Protein AF-A0A7G2C8U6-F1 (afdb_monomer_lite)

Secondary structure (DSSP, 8-state):
---S--HHHHHHHHHHH-SS-S----S--SHHHHHHHHHTTSS-HHHHHHHHTT---SEEEES-HHHHHTT--HHHHHHHHGGG-TT--EEEE-TT-S--GGGGGS-TT--EEE-TT--S----THHHH-SS--EEE--TTS-GGGHHHHHHHHHTT-EE-

pLDDT: mean 90.4, std 11.95, range [41.44, 98.69]

Structure (mmCIF, N/CA/C/O backbone):
data_AF-A0A7G2C8U6-F1
#
_entry.id   AF-A0A7G2C8U6-F1
#
loop_
_atom_site.group_PDB
_atom_site.id
_atom_site.type_symbol
_atom_site.label_atom_id
_atom_site.label_alt_id
_atom_site.label_comp_id
_atom_site.label_asym_id
_atom_site.label_entity_id
_atom_site.label_seq_id
_atom_site.pdbx_PDB_ins_code
_atom_site.Cartn_x
_atom_site.Cartn_y
_atom_site.Cartn_z
_atom_site.occupancy
_atom_site.B_iso_or_equiv
_atom_site.auth_seq_id
_atom_site.auth_comp_id
_atom_site.auth_asym_id
_atom_site.auth_atom_id
_atom_site.pdbx_PDB_model_num
ATOM 1 N N . MET A 1 1 ? 26.988 5.926 -29.407 1.00 41.44 1 MET A N 1
ATOM 2 C CA . MET A 1 1 ? 25.877 5.192 -30.047 1.00 41.44 1 MET A CA 1
ATOM 3 C C . MET A 1 1 ? 26.243 3.716 -29.994 1.00 41.44 1 MET A C 1
ATOM 5 O O . MET A 1 1 ? 27.114 3.300 -30.744 1.00 41.44 1 MET A O 1
ATOM 9 N N . VAL A 1 2 ? 25.716 2.958 -29.029 1.00 44.69 2 VAL A N 1
ATOM 10 C CA . VAL A 1 2 ? 25.887 1.494 -29.010 1.00 44.69 2 VAL A CA 1
ATOM 11 C C . VAL A 1 2 ? 24.814 0.953 -29.950 1.00 44.69 2 VAL A C 1
ATOM 13 O O . VAL A 1 2 ? 23.632 0.999 -29.627 1.00 44.69 2 VAL A O 1
ATOM 16 N N . GLY A 1 3 ? 25.219 0.631 -31.177 1.00 44.59 3 GLY A N 1
ATOM 17 C CA . GLY A 1 3 ? 24.324 0.256 -32.267 1.00 44.59 3 GLY A CA 1
ATOM 18 C C . GLY A 1 3 ? 24.008 -1.238 -32.297 1.00 44.59 3 GLY A C 1
ATOM 19 O O . GLY A 1 3 ? 24.867 -2.056 -31.989 1.00 44.59 3 GLY A O 1
ATOM 20 N N . GLY A 1 4 ? 22.783 -1.565 -32.715 1.00 54.00 4 GLY A N 1
ATOM 21 C CA . GLY A 1 4 ? 22.404 -2.769 -33.476 1.00 54.00 4 GLY A CA 1
ATOM 22 C C . GLY A 1 4 ? 22.546 -4.164 -32.851 1.00 54.00 4 GLY A C 1
ATOM 23 O O . GLY A 1 4 ? 21.942 -5.090 -33.381 1.00 54.00 4 GLY A O 1
ATOM 24 N N . GLY A 1 5 ? 23.314 -4.342 -31.776 1.00 60.34 5 GLY A N 1
ATOM 25 C CA . GLY A 1 5 ? 23.526 -5.637 -31.123 1.00 60.34 5 GLY A CA 1
ATOM 26 C C . GLY A 1 5 ? 22.400 -6.012 -30.163 1.00 60.34 5 GLY A C 1
ATOM 27 O O . GLY A 1 5 ? 21.726 -5.149 -29.596 1.00 60.34 5 GLY A O 1
ATOM 28 N N . SER A 1 6 ? 22.198 -7.312 -29.952 1.00 74.06 6 SER A N 1
ATOM 29 C CA . SER A 1 6 ? 21.233 -7.780 -28.955 1.00 74.06 6 SER A CA 1
ATOM 30 C C . SER A 1 6 ? 21.679 -7.388 -27.540 1.00 74.06 6 SER A C 1
ATOM 32 O O . SER A 1 6 ? 22.873 -7.352 -27.233 1.00 74.06 6 SER A O 1
ATOM 34 N N . VAL A 1 7 ? 20.724 -7.168 -26.628 1.00 69.31 7 VAL A N 1
ATOM 35 C CA . VAL A 1 7 ? 21.018 -6.955 -25.193 1.00 69.31 7 VAL A CA 1
ATOM 36 C C . VAL A 1 7 ? 21.902 -8.081 -24.643 1.00 69.31 7 VAL A C 1
ATOM 38 O O . VAL A 1 7 ? 22.776 -7.838 -23.817 1.00 69.31 7 VAL A O 1
ATOM 41 N N . ARG A 1 8 ? 21.735 -9.306 -25.157 1.00 69.81 8 ARG A N 1
ATOM 42 C CA . ARG A 1 8 ? 22.572 -10.457 -24.817 1.00 69.81 8 ARG A CA 1
ATOM 43 C C . ARG A 1 8 ? 24.038 -10.250 -25.200 1.00 69.81 8 ARG A C 1
ATOM 45 O O . ARG A 1 8 ? 24.906 -10.506 -24.373 1.00 69.81 8 ARG A O 1
ATOM 52 N N . GLU A 1 9 ? 24.323 -9.796 -26.418 1.00 77.31 9 GLU A N 1
ATOM 53 C CA . GLU A 1 9 ? 25.692 -9.517 -26.880 1.00 77.31 9 GLU A CA 1
ATOM 54 C C . GLU A 1 9 ? 26.312 -8.355 -26.113 1.00 77.31 9 GLU A C 1
ATOM 56 O O . GLU A 1 9 ? 27.472 -8.442 -25.712 1.00 77.31 9 GLU A O 1
ATOM 61 N N . PHE A 1 10 ? 25.530 -7.309 -25.837 1.00 78.44 10 PHE A N 1
ATOM 62 C CA . PHE A 1 10 ? 25.974 -6.198 -25.005 1.00 78.44 10 PHE A CA 1
ATOM 63 C C . PHE A 1 10 ? 26.357 -6.678 -23.599 1.00 78.44 10 PHE A C 1
ATOM 65 O O . PHE A 1 10 ? 27.482 -6.452 -23.165 1.00 78.44 10 PHE A O 1
ATOM 72 N N . LEU A 1 11 ? 25.472 -7.411 -22.914 1.00 75.31 11 LEU A N 1
ATOM 73 C CA . LEU A 1 11 ? 25.748 -7.939 -21.575 1.00 75.31 11 LEU A CA 1
ATOM 74 C C . LEU A 1 11 ? 26.924 -8.922 -21.574 1.00 75.31 11 LEU A C 1
ATOM 76 O O . LEU A 1 11 ? 27.780 -8.829 -20.703 1.00 75.31 11 LEU A O 1
ATOM 80 N N . THR A 1 12 ? 27.018 -9.809 -22.568 1.00 76.81 12 THR A N 1
ATOM 81 C CA . THR A 1 12 ? 28.153 -10.741 -22.711 1.00 76.81 12 THR A CA 1
ATOM 82 C C . THR A 1 12 ? 29.468 -9.981 -22.878 1.00 76.81 12 THR A C 1
ATOM 84 O O . THR A 1 12 ? 30.466 -10.321 -22.248 1.00 76.81 12 THR A O 1
ATOM 87 N N . THR A 1 13 ? 29.457 -8.913 -23.677 1.00 80.94 13 THR A N 1
ATOM 88 C CA . THR A 1 13 ? 30.625 -8.053 -23.889 1.00 80.94 13 THR A CA 1
ATOM 89 C C . THR A 1 13 ? 31.018 -7.330 -22.604 1.00 80.94 13 THR A C 1
ATOM 91 O O . THR A 1 13 ? 32.178 -7.378 -22.208 1.00 80.94 13 THR A O 1
ATOM 94 N N . ILE A 1 14 ? 30.065 -6.696 -21.915 1.00 78.25 14 ILE A N 1
ATOM 95 C CA . ILE A 1 14 ? 30.332 -5.959 -20.672 1.00 78.25 14 ILE A CA 1
ATOM 96 C C . ILE A 1 14 ? 30.815 -6.890 -19.553 1.00 78.25 14 ILE A C 1
ATOM 98 O O . ILE A 1 14 ? 31.780 -6.552 -18.875 1.00 78.25 14 ILE A O 1
ATOM 102 N N . VAL A 1 15 ? 30.210 -8.071 -19.386 1.00 73.44 15 VAL A N 1
ATOM 103 C CA . VAL A 1 15 ? 30.661 -9.081 -18.409 1.00 73.44 15 VAL A CA 1
ATOM 104 C C . VAL A 1 15 ? 32.064 -9.588 -18.753 1.00 73.44 15 VAL A C 1
ATOM 106 O O . VAL A 1 15 ? 32.888 -9.744 -17.860 1.00 73.44 15 VAL A O 1
ATOM 109 N N . GLY A 1 16 ? 32.379 -9.783 -20.037 1.00 77.38 16 GLY A N 1
ATOM 110 C CA . GLY A 1 16 ? 33.732 -10.147 -20.472 1.00 77.38 16 GLY A CA 1
ATOM 111 C C . GLY A 1 16 ? 34.783 -9.058 -20.211 1.00 77.38 16 GLY A C 1
ATOM 112 O O . GLY A 1 16 ? 35.942 -9.376 -19.959 1.00 77.38 16 GLY A O 1
ATOM 113 N N . LEU A 1 17 ? 34.389 -7.780 -20.242 1.00 82.19 17 LEU A N 1
ATOM 114 C CA . LEU A 1 17 ? 35.261 -6.632 -19.948 1.00 82.19 17 LEU A CA 1
ATOM 115 C C . LEU A 1 17 ? 35.405 -6.344 -18.446 1.00 82.19 17 LEU A C 1
ATOM 117 O O . LEU A 1 17 ? 36.361 -5.688 -18.034 1.00 82.19 17 LEU A O 1
ATOM 121 N N . LEU A 1 18 ? 34.463 -6.816 -17.632 1.00 78.81 18 LEU A N 1
ATOM 122 C CA . LEU A 1 18 ? 34.426 -6.633 -16.185 1.00 78.81 18 LEU A CA 1
ATOM 123 C C . LEU A 1 18 ? 34.411 -8.016 -15.521 1.00 78.81 18 LEU A C 1
ATOM 125 O O . LEU A 1 18 ? 33.341 -8.466 -15.121 1.00 78.81 18 LEU A O 1
ATOM 129 N N . PRO A 1 19 ? 35.569 -8.693 -15.391 1.00 66.06 19 PRO A N 1
ATOM 130 C CA . PRO A 1 19 ? 35.637 -10.082 -14.923 1.00 66.06 19 PRO A CA 1
ATOM 131 C C . PRO A 1 19 ? 35.124 -10.277 -13.485 1.00 66.06 19 PRO A C 1
ATOM 133 O O . PRO A 1 19 ? 34.757 -11.388 -13.114 1.00 66.06 19 PRO A O 1
ATOM 136 N N . GLU A 1 20 ? 35.040 -9.200 -12.696 1.00 73.50 20 GLU A N 1
ATOM 137 C CA . GLU A 1 20 ? 34.441 -9.177 -11.355 1.00 73.50 20 GLU A CA 1
ATOM 138 C C . GLU A 1 20 ? 33.511 -7.956 -11.197 1.00 73.50 20 GLU A C 1
ATOM 140 O O . GLU A 1 20 ? 33.843 -6.985 -10.504 1.00 73.50 20 GLU A O 1
ATOM 145 N N . PRO A 1 21 ? 32.343 -7.931 -11.861 1.00 65.75 21 PRO A N 1
ATOM 146 C CA . PRO A 1 21 ? 31.437 -6.805 -11.746 1.00 65.75 21 PRO A CA 1
ATOM 147 C C . PRO A 1 21 ? 30.825 -6.810 -10.341 1.00 65.75 21 PRO A C 1
ATOM 149 O O . PRO A 1 21 ? 30.009 -7.663 -10.004 1.00 65.75 21 PRO A O 1
ATOM 152 N N . LYS A 1 22 ? 31.215 -5.837 -9.509 1.00 66.44 22 LYS A N 1
ATOM 153 C CA . LYS A 1 22 ? 30.736 -5.728 -8.119 1.00 66.44 22 LYS A CA 1
ATOM 154 C C . LYS A 1 22 ? 29.233 -5.456 -8.020 1.00 66.44 22 LYS A C 1
ATOM 156 O O . LYS A 1 22 ? 28.609 -5.840 -7.038 1.00 66.44 22 LYS A O 1
ATOM 161 N N . CYS A 1 23 ? 28.664 -4.741 -8.993 1.00 58.28 23 CYS A N 1
ATOM 162 C CA . CYS A 1 23 ? 27.243 -4.406 -9.039 1.00 58.28 23 CYS A CA 1
ATOM 163 C C . CYS A 1 23 ? 26.857 -3.951 -10.454 1.00 58.28 23 CYS A C 1
ATOM 165 O O . CYS A 1 23 ? 27.528 -3.093 -11.026 1.00 58.28 23 CYS A O 1
ATOM 167 N N . VAL A 1 24 ? 25.763 -4.486 -10.996 1.00 60.31 24 VAL A N 1
ATOM 168 C CA . VAL A 1 24 ? 25.104 -3.963 -12.199 1.00 60.31 24 VAL A CA 1
ATOM 169 C C . VAL A 1 24 ? 23.764 -3.404 -11.747 1.00 60.31 24 VAL A C 1
ATOM 171 O O . VAL A 1 24 ? 22.872 -4.164 -11.380 1.00 60.31 24 VAL A O 1
ATOM 174 N N . LYS A 1 25 ? 23.634 -2.076 -11.720 1.00 60.44 25 LYS A N 1
ATOM 175 C CA . LYS A 1 25 ? 22.355 -1.414 -11.444 1.00 60.44 25 LYS A CA 1
ATOM 176 C C . LYS A 1 25 ? 21.670 -1.085 -12.764 1.00 60.44 25 LYS A C 1
ATOM 178 O O . LYS A 1 25 ? 22.316 -0.574 -13.678 1.00 60.44 25 LYS A O 1
ATOM 183 N N . GLY A 1 26 ? 20.381 -1.402 -12.860 1.00 63.41 26 GLY A N 1
ATOM 184 C CA . GLY A 1 26 ? 19.535 -0.957 -13.966 1.00 63.41 26 GLY A CA 1
ATOM 185 C C . GLY A 1 26 ? 19.319 0.561 -13.948 1.00 63.41 26 GLY A C 1
ATOM 186 O O . GLY A 1 26 ? 19.756 1.254 -13.030 1.00 63.41 26 GLY A O 1
ATOM 187 N N . PHE A 1 27 ? 18.640 1.079 -14.974 1.00 66.44 27 PHE A N 1
ATOM 188 C CA . PHE A 1 27 ? 18.318 2.509 -15.090 1.00 66.44 27 PHE A CA 1
ATOM 189 C C . PHE A 1 27 ? 17.308 2.998 -14.041 1.00 66.44 27 PHE A C 1
ATOM 191 O O . PHE A 1 27 ? 17.353 4.169 -13.674 1.00 66.44 27 PHE A O 1
ATOM 198 N N . TYR A 1 28 ? 16.436 2.113 -13.554 1.00 75.69 28 TYR A N 1
ATOM 199 C CA . TYR A 1 28 ? 15.390 2.426 -12.576 1.00 75.69 28 TYR A CA 1
ATOM 200 C C . TYR A 1 28 ? 15.867 2.099 -11.167 1.00 75.69 28 TYR A C 1
ATOM 202 O O . TYR A 1 28 ? 16.511 1.065 -10.957 1.00 75.69 28 TYR A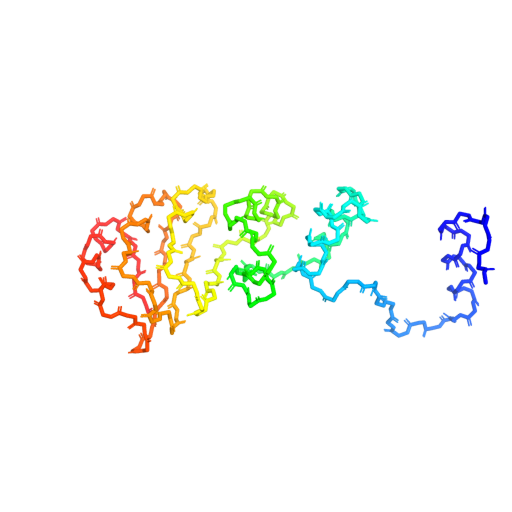 O 1
ATOM 210 N N . ARG A 1 29 ? 15.607 3.006 -10.223 1.00 77.94 29 ARG A N 1
ATOM 211 C CA . ARG A 1 29 ? 16.163 2.923 -8.868 1.00 77.94 29 ARG A CA 1
ATOM 212 C C . ARG A 1 29 ? 15.266 2.148 -7.912 1.00 77.94 29 ARG A C 1
ATOM 214 O O . ARG A 1 29 ? 15.800 1.495 -7.019 1.00 77.94 29 ARG A O 1
ATOM 221 N N . ASP A 1 30 ? 13.958 2.189 -8.134 1.00 84.69 30 ASP A N 1
ATOM 222 C CA . ASP A 1 30 ? 12.927 1.584 -7.291 1.00 84.69 30 ASP A CA 1
ATOM 223 C C . ASP A 1 30 ? 11.649 1.254 -8.094 1.00 84.69 30 ASP A C 1
ATOM 225 O O . ASP A 1 30 ? 11.600 1.362 -9.327 1.00 84.69 30 ASP A O 1
ATOM 229 N N . GLU A 1 31 ? 10.630 0.759 -7.390 1.00 88.31 31 GLU A N 1
ATOM 230 C CA . GLU A 1 31 ? 9.345 0.368 -7.966 1.00 88.31 31 GLU A CA 1
ATOM 231 C C . GLU A 1 31 ? 8.616 1.555 -8.606 1.00 88.31 31 GLU A C 1
ATOM 233 O O . GLU A 1 31 ? 7.986 1.372 -9.647 1.00 88.31 31 GLU A O 1
ATOM 238 N N . ASP A 1 32 ? 8.761 2.760 -8.054 1.00 92.12 32 ASP A N 1
ATOM 239 C CA . ASP A 1 32 ? 8.102 3.965 -8.556 1.00 92.12 32 ASP A CA 1
ATOM 240 C C . ASP A 1 32 ? 8.679 4.376 -9.908 1.00 92.12 32 ASP A C 1
ATOM 242 O O . ASP A 1 32 ? 7.935 4.536 -10.878 1.00 92.12 32 ASP A O 1
ATOM 246 N N . ASP A 1 33 ? 10.008 4.451 -10.003 1.00 91.62 33 ASP A N 1
ATOM 247 C CA . ASP A 1 33 ? 10.721 4.734 -11.249 1.00 91.62 33 ASP A CA 1
ATOM 248 C C . ASP A 1 33 ? 10.331 3.738 -12.354 1.00 91.62 33 ASP A C 1
ATOM 250 O O . ASP A 1 33 ? 10.064 4.119 -13.499 1.00 91.62 33 ASP A O 1
ATOM 254 N N . SER A 1 34 ? 10.301 2.443 -12.020 1.00 91.94 34 SER A N 1
ATOM 255 C CA . SER A 1 34 ? 9.971 1.391 -12.987 1.00 91.94 34 SER A CA 1
ATOM 256 C C . SER A 1 34 ? 8.493 1.410 -13.394 1.00 91.94 34 SER A C 1
ATOM 258 O O . SER A 1 34 ? 8.188 1.245 -14.578 1.00 91.94 34 SER A O 1
ATOM 260 N N . TYR A 1 35 ? 7.577 1.680 -12.460 1.00 95.25 35 TYR A N 1
ATOM 261 C CA . TYR A 1 35 ? 6.153 1.840 -12.742 1.00 95.25 35 TYR A CA 1
ATOM 262 C C . TYR A 1 35 ? 5.894 3.047 -13.651 1.00 95.25 35 TYR A C 1
ATOM 264 O O . TYR A 1 35 ? 5.196 2.917 -14.656 1.00 95.25 35 TYR A O 1
ATOM 272 N N . LEU A 1 36 ? 6.490 4.206 -13.353 1.00 95.19 36 LEU A N 1
ATOM 273 C CA . LEU A 1 36 ? 6.341 5.418 -14.164 1.00 95.19 36 LEU A CA 1
ATOM 274 C C . LEU A 1 36 ? 6.908 5.231 -15.577 1.00 95.19 36 LEU A C 1
ATOM 276 O O . LEU A 1 36 ? 6.317 5.682 -16.557 1.00 95.19 36 LEU A O 1
ATOM 280 N N . ALA A 1 37 ? 8.029 4.521 -15.713 1.00 93.12 37 ALA A N 1
ATOM 281 C CA . ALA A 1 37 ? 8.572 4.175 -17.022 1.00 93.12 37 ALA A CA 1
ATOM 282 C C . ALA A 1 37 ? 7.657 3.214 -17.798 1.00 93.12 37 ALA A C 1
ATOM 284 O O . ALA A 1 37 ? 7.539 3.325 -19.021 1.00 93.12 37 ALA A O 1
ATOM 285 N N . TYR A 1 38 ? 7.010 2.275 -17.106 1.00 94.75 38 TYR A N 1
ATOM 286 C CA . TYR A 1 38 ? 6.046 1.358 -17.708 1.00 94.75 38 TYR A CA 1
ATOM 287 C C . TYR A 1 38 ? 4.798 2.098 -18.201 1.00 94.75 38 TYR A C 1
ATOM 289 O O . TYR A 1 38 ? 4.427 1.946 -19.365 1.00 94.75 38 TYR A O 1
ATOM 297 N N . THR A 1 39 ? 4.190 2.949 -17.372 1.00 95.00 39 THR A N 1
ATOM 298 C CA . THR A 1 39 ? 2.991 3.717 -17.753 1.00 95.00 39 THR A CA 1
ATOM 299 C C . THR A 1 39 ? 3.277 4.740 -18.852 1.00 95.00 39 THR A C 1
ATOM 301 O O . THR A 1 39 ? 2.428 4.978 -19.709 1.00 95.00 39 THR A O 1
ATOM 304 N N . ALA A 1 40 ? 4.500 5.275 -18.912 1.00 94.25 40 ALA A N 1
ATOM 305 C CA . ALA A 1 40 ? 4.969 6.115 -20.013 1.00 94.25 40 ALA A CA 1
ATOM 306 C C . ALA A 1 40 ? 5.309 5.335 -21.304 1.00 94.25 40 ALA A C 1
ATOM 308 O O . ALA A 1 40 ? 5.704 5.941 -22.301 1.00 94.25 40 ALA A O 1
ATOM 309 N N . GLY A 1 41 ? 5.203 4.000 -21.306 1.00 90.94 41 GLY A N 1
ATOM 310 C CA . GLY A 1 41 ? 5.528 3.147 -22.453 1.00 90.94 41 GLY A CA 1
ATOM 311 C C . GLY A 1 41 ? 7.026 3.046 -22.767 1.00 90.94 41 GLY A C 1
ATOM 312 O O . GLY A 1 41 ? 7.401 2.567 -23.837 1.00 90.94 41 GLY A O 1
ATOM 313 N N . VAL A 1 42 ? 7.893 3.490 -21.851 1.00 92.88 42 VAL A N 1
ATOM 314 C CA . VAL A 1 42 ? 9.358 3.436 -21.994 1.00 92.88 42 VAL A CA 1
ATOM 315 C C . VAL A 1 42 ? 9.870 2.005 -21.818 1.00 92.88 42 VAL A C 1
ATOM 317 O O . VAL A 1 42 ? 10.846 1.613 -22.460 1.00 92.88 42 VAL A O 1
ATOM 320 N N . ILE A 1 43 ? 9.207 1.208 -20.977 1.00 88.81 43 ILE A N 1
ATOM 321 C CA . ILE A 1 43 ? 9.506 -0.216 -20.792 1.00 88.81 43 ILE A CA 1
ATOM 322 C C . ILE A 1 43 ? 8.274 -1.085 -21.005 1.00 88.81 43 ILE A C 1
ATOM 324 O O . ILE A 1 43 ? 7.142 -0.657 -20.799 1.00 88.81 43 ILE A O 1
ATOM 328 N N . SER A 1 44 ? 8.502 -2.338 -21.398 1.00 92.50 44 SER A N 1
ATOM 329 C CA . SER A 1 44 ? 7.432 -3.326 -21.505 1.00 92.50 44 SER A CA 1
ATOM 330 C C . SER A 1 44 ? 7.056 -3.898 -20.138 1.00 92.50 44 SER A C 1
ATOM 332 O O . SER A 1 44 ? 7.852 -3.891 -19.196 1.00 92.50 44 SER A O 1
ATOM 334 N N . HIS A 1 45 ? 5.866 -4.494 -20.063 1.00 92.94 45 HIS A N 1
ATOM 335 C CA . HIS A 1 45 ? 5.423 -5.253 -18.894 1.00 92.94 45 HIS A CA 1
ATOM 336 C C . HIS A 1 45 ? 6.407 -6.374 -18.504 1.00 92.94 45 HIS A C 1
ATOM 338 O O . HIS A 1 45 ? 6.631 -6.613 -17.323 1.00 92.94 45 HIS A O 1
ATOM 344 N N . GLU A 1 46 ? 7.054 -7.033 -19.475 1.00 89.56 46 GLU A N 1
ATOM 345 C CA . GLU A 1 46 ? 8.065 -8.064 -19.185 1.00 89.56 46 GLU A CA 1
ATOM 346 C C . GLU A 1 46 ? 9.312 -7.488 -18.504 1.00 89.56 46 GLU A C 1
ATOM 348 O O . GLU A 1 46 ? 9.886 -8.134 -17.630 1.00 89.56 46 GLU A O 1
ATOM 353 N N . VAL A 1 47 ? 9.716 -6.262 -18.853 1.00 89.56 47 VAL A N 1
ATOM 354 C CA . VAL A 1 47 ? 10.822 -5.574 -18.171 1.00 89.56 47 VAL A CA 1
ATOM 355 C C . VAL A 1 47 ? 10.408 -5.159 -16.759 1.00 89.56 47 VAL A C 1
ATOM 357 O O . VAL A 1 47 ? 11.189 -5.362 -15.833 1.00 89.56 47 VAL A O 1
ATOM 360 N N . LEU A 1 48 ? 9.184 -4.650 -16.570 1.00 92.06 48 LEU A N 1
ATOM 361 C CA . LEU A 1 48 ? 8.648 -4.341 -15.238 1.00 92.06 48 LEU A CA 1
ATOM 362 C C . LEU A 1 48 ? 8.603 -5.597 -14.354 1.00 92.06 48 LEU A C 1
ATOM 364 O O . LEU A 1 48 ? 9.134 -5.605 -13.248 1.00 92.06 48 LEU A O 1
ATOM 368 N N . LYS A 1 49 ? 8.059 -6.701 -14.872 1.00 91.69 49 LYS A N 1
ATOM 369 C CA . LYS A 1 49 ? 8.026 -8.000 -14.191 1.00 91.69 49 LYS A CA 1
ATOM 370 C C . LYS A 1 49 ? 9.424 -8.490 -13.819 1.00 91.69 49 LYS A C 1
ATOM 372 O O . LYS A 1 49 ? 9.630 -8.959 -12.702 1.00 91.69 49 LYS A O 1
ATOM 377 N N . ALA A 1 50 ? 10.377 -8.374 -14.743 1.00 88.44 50 ALA A N 1
ATOM 378 C CA . ALA A 1 50 ? 11.763 -8.745 -14.499 1.00 88.44 50 ALA A CA 1
ATOM 379 C C . ALA A 1 50 ? 12.451 -7.832 -13.482 1.00 88.44 50 ALA A C 1
ATOM 381 O O . ALA A 1 50 ? 13.415 -8.276 -12.883 1.00 88.44 50 ALA A O 1
ATOM 382 N N . PHE A 1 51 ? 12.001 -6.591 -13.278 1.00 86.94 51 PHE A N 1
ATOM 383 C CA . PHE A 1 51 ? 12.475 -5.730 -12.192 1.00 86.94 51 PHE A CA 1
ATOM 384 C C . PHE A 1 51 ? 11.874 -6.176 -10.851 1.00 86.94 51 PHE A C 1
ATOM 386 O O . PHE A 1 51 ? 12.607 -6.465 -9.905 1.00 86.94 51 PHE A O 1
ATOM 393 N N . CYS A 1 52 ? 10.550 -6.347 -10.804 1.00 89.88 52 CYS A N 1
ATOM 394 C CA . CYS A 1 52 ? 9.811 -6.800 -9.625 1.00 89.88 52 CYS A CA 1
ATOM 395 C C . CYS A 1 52 ? 10.295 -8.158 -9.085 1.00 89.88 52 CYS A C 1
ATOM 397 O O . CYS A 1 52 ? 10.293 -8.367 -7.876 1.00 89.88 52 CYS A O 1
ATOM 399 N N . SER A 1 53 ? 10.767 -9.070 -9.944 1.00 86.38 53 SER A N 1
ATOM 400 C CA . SER A 1 53 ? 11.226 -10.401 -9.519 1.00 86.38 53 SER A CA 1
ATOM 401 C C . SER A 1 53 ? 12.486 -10.408 -8.647 1.00 86.38 53 SER A C 1
ATOM 403 O O . SER A 1 53 ? 12.778 -11.424 -8.026 1.00 86.38 53 SER A O 1
ATOM 405 N N . TRP A 1 54 ? 13.258 -9.317 -8.611 1.00 81.38 54 TRP A N 1
ATOM 406 C CA . TRP A 1 54 ? 14.462 -9.213 -7.767 1.00 81.38 54 TRP A CA 1
ATOM 407 C C . TRP A 1 54 ? 14.132 -8.785 -6.341 1.00 81.38 54 TRP A C 1
ATOM 409 O O . TRP A 1 54 ? 15.008 -8.764 -5.476 1.00 81.38 54 TRP A O 1
ATOM 419 N N . ARG A 1 55 ? 12.878 -8.409 -6.100 1.00 81.44 55 ARG A N 1
ATOM 420 C CA . ARG A 1 55 ? 12.430 -7.864 -4.835 1.00 81.44 55 ARG A CA 1
ATOM 421 C C . ARG A 1 55 ? 12.019 -8.981 -3.885 1.00 81.44 55 ARG A C 1
ATOM 423 O O . ARG A 1 55 ? 11.042 -9.683 -4.124 1.00 81.44 55 ARG A O 1
ATOM 430 N N . ASP A 1 56 ? 12.711 -9.058 -2.756 1.00 81.94 56 ASP A N 1
ATOM 431 C CA . ASP A 1 56 ? 12.379 -9.959 -1.645 1.00 81.94 56 ASP A CA 1
ATOM 432 C C . ASP A 1 56 ? 11.992 -9.168 -0.383 1.00 81.94 56 ASP A C 1
ATOM 434 O O . ASP A 1 56 ? 12.484 -9.397 0.718 1.00 81.94 56 ASP A O 1
ATOM 438 N N . CYS A 1 57 ? 11.158 -8.139 -0.564 1.00 88.56 57 CYS A N 1
ATOM 439 C CA . CYS A 1 57 ? 10.670 -7.287 0.518 1.00 88.56 57 CYS A CA 1
ATOM 440 C C . CYS A 1 57 ? 9.156 -7.491 0.699 1.00 88.56 57 CYS A C 1
ATOM 442 O O . CYS A 1 57 ? 8.418 -7.346 -0.283 1.00 88.56 57 CYS A O 1
ATOM 444 N N . PRO A 1 58 ? 8.670 -7.772 1.925 1.00 94.56 58 PRO A N 1
ATOM 445 C CA . PRO A 1 58 ? 7.254 -8.041 2.176 1.00 94.56 58 PRO A CA 1
ATOM 446 C C . PRO A 1 58 ? 6.378 -6.779 2.215 1.00 94.56 58 PRO A C 1
ATOM 448 O O . PRO A 1 58 ? 5.153 -6.896 2.236 1.00 94.56 58 PRO A O 1
ATOM 451 N N . ALA A 1 59 ? 6.974 -5.584 2.232 1.00 95.88 59 ALA A N 1
ATOM 452 C CA . ALA A 1 59 ? 6.259 -4.312 2.313 1.00 95.88 59 ALA A CA 1
ATOM 453 C C . ALA A 1 59 ? 6.333 -3.562 0.984 1.00 95.88 59 ALA A C 1
ATOM 455 O O . ALA A 1 59 ? 7.417 -3.461 0.421 1.00 95.88 59 ALA A O 1
ATOM 456 N N . LEU A 1 60 ? 5.227 -3.033 0.465 1.00 96.19 60 LEU A N 1
ATOM 457 C CA . LEU A 1 60 ? 5.2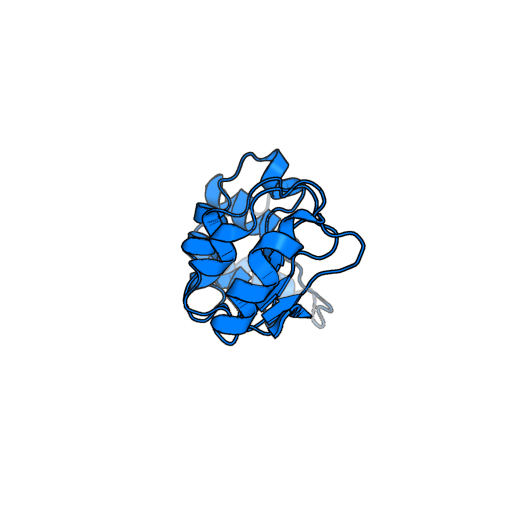04 -2.109 -0.675 1.00 96.19 60 LEU A CA 1
ATOM 458 C C . LEU A 1 60 ? 4.826 -0.716 -0.178 1.00 96.19 60 LEU A C 1
ATOM 460 O O . LEU A 1 60 ? 3.774 -0.547 0.435 1.00 96.19 60 LEU A O 1
ATOM 464 N N . ARG A 1 61 ? 5.673 0.276 -0.460 1.00 95.69 61 ARG A N 1
ATOM 465 C CA . ARG A 1 61 ? 5.352 1.673 -0.184 1.00 95.69 61 ARG A CA 1
ATOM 466 C C . ARG A 1 61 ? 4.445 2.206 -1.286 1.00 95.69 61 ARG A C 1
ATOM 468 O O . ARG A 1 61 ? 4.749 2.041 -2.458 1.00 95.69 61 ARG A O 1
ATOM 475 N N . VAL A 1 62 ? 3.337 2.824 -0.903 1.00 96.69 62 VAL A N 1
ATOM 476 C CA . VAL A 1 62 ? 2.339 3.394 -1.818 1.00 96.69 62 VAL A CA 1
ATOM 477 C C . VAL A 1 62 ? 2.171 4.873 -1.488 1.00 96.69 62 VAL A C 1
ATOM 479 O O . VAL A 1 62 ? 2.393 5.282 -0.351 1.00 96.69 62 VAL A O 1
ATOM 482 N N . ALA A 1 63 ? 1.776 5.687 -2.468 1.00 95.06 63 ALA A N 1
ATOM 483 C CA . ALA A 1 63 ? 1.601 7.134 -2.305 1.00 95.06 63 ALA A CA 1
ATOM 484 C C . ALA A 1 63 ? 2.899 7.876 -1.934 1.00 95.06 63 ALA A C 1
ATOM 486 O O . ALA A 1 63 ? 2.917 8.768 -1.080 1.00 95.06 63 ALA A O 1
ATOM 487 N N . THR A 1 64 ? 4.010 7.503 -2.569 1.00 94.38 64 THR A N 1
ATOM 488 C CA . THR A 1 64 ? 5.249 8.284 -2.505 1.00 94.38 64 THR A CA 1
ATOM 489 C C . THR A 1 64 ? 5.059 9.658 -3.162 1.00 94.38 64 THR A C 1
ATOM 491 O O . THR A 1 64 ? 4.178 9.818 -4.016 1.00 94.38 64 THR A O 1
ATOM 494 N N . PRO A 1 65 ? 5.842 10.680 -2.766 1.00 91.88 65 PRO A N 1
ATOM 495 C CA . PRO A 1 65 ? 5.759 12.012 -3.364 1.00 91.88 65 PRO A CA 1
ATOM 496 C C . PRO A 1 65 ? 5.842 12.000 -4.894 1.00 91.88 65 PRO A C 1
ATOM 498 O O . PRO A 1 65 ? 5.137 12.762 -5.547 1.00 91.88 65 PRO A O 1
ATOM 501 N N . GLU A 1 66 ? 6.661 11.118 -5.459 1.00 92.06 66 GLU A N 1
ATOM 502 C CA . GLU A 1 66 ? 6.877 10.944 -6.891 1.00 92.06 66 GLU A CA 1
ATOM 503 C C . GLU A 1 66 ? 5.612 10.427 -7.594 1.00 92.06 66 GLU A C 1
ATOM 505 O O . GLU A 1 66 ? 5.165 11.018 -8.579 1.00 92.06 66 GLU A O 1
ATOM 510 N N . ILE A 1 67 ? 4.987 9.377 -7.051 1.00 95.75 67 ILE A N 1
ATOM 511 C CA . ILE A 1 67 ? 3.744 8.793 -7.577 1.00 95.75 67 ILE A CA 1
ATOM 512 C C . ILE A 1 67 ? 2.576 9.779 -7.468 1.00 95.75 67 ILE A C 1
ATOM 514 O O . ILE A 1 67 ? 1.798 9.931 -8.414 1.00 95.75 67 ILE A O 1
ATOM 518 N N . LEU A 1 68 ? 2.481 10.503 -6.349 1.00 95.00 68 LEU A N 1
ATOM 519 C CA . LEU A 1 68 ? 1.461 11.535 -6.155 1.00 95.00 68 LEU A CA 1
ATOM 520 C C . LEU A 1 68 ? 1.665 12.726 -7.102 1.00 95.00 68 LEU A C 1
ATOM 522 O O . LEU A 1 68 ? 0.704 13.193 -7.710 1.00 95.00 68 LEU A O 1
ATOM 526 N N . ALA A 1 69 ? 2.903 13.198 -7.274 1.00 94.38 69 ALA A N 1
ATOM 527 C CA . ALA A 1 69 ? 3.225 14.297 -8.186 1.00 94.38 69 ALA A CA 1
ATOM 528 C C . ALA A 1 69 ? 2.945 13.944 -9.654 1.00 94.38 69 ALA A C 1
ATOM 530 O O . ALA A 1 69 ? 2.569 14.815 -10.437 1.00 94.38 69 ALA A O 1
ATOM 531 N N . ALA A 1 70 ? 3.090 12.669 -10.017 1.00 95.06 70 ALA A N 1
ATOM 532 C CA . ALA A 1 70 ? 2.728 12.154 -11.332 1.00 95.06 70 ALA A CA 1
ATOM 533 C C . ALA A 1 70 ? 1.206 12.000 -11.539 1.00 95.06 70 ALA A C 1
ATOM 535 O O . ALA A 1 70 ? 0.777 11.691 -12.649 1.00 95.06 70 ALA A O 1
ATOM 536 N N . GLY A 1 71 ? 0.382 12.221 -10.505 1.00 95.38 71 GLY A N 1
ATOM 537 C CA . GLY A 1 71 ? -1.076 12.109 -10.588 1.00 95.38 71 GLY A CA 1
ATOM 538 C C . GLY A 1 71 ? -1.568 10.675 -10.801 1.00 95.38 71 GLY A C 1
ATOM 539 O O . GLY A 1 71 ? -2.641 10.472 -11.366 1.00 95.38 71 GLY A O 1
ATOM 540 N N . VA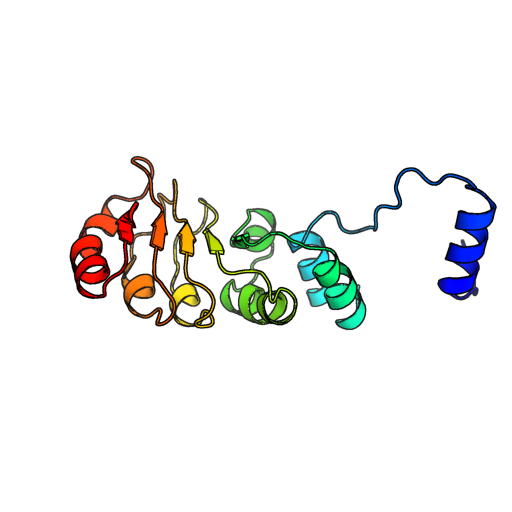L A 1 72 ? -0.778 9.682 -10.387 1.00 95.75 72 VAL A N 1
ATOM 541 C CA . VAL A 1 72 ? -1.093 8.264 -10.580 1.00 95.75 72 VAL A CA 1
ATOM 542 C C . VAL A 1 72 ? -2.249 7.846 -9.660 1.00 95.75 72 VAL A C 1
ATOM 544 O O . VAL A 1 72 ? -2.155 8.031 -8.442 1.00 95.75 72 VAL A O 1
ATOM 547 N N . PRO A 1 73 ? -3.310 7.208 -10.189 1.00 95.88 73 PRO A N 1
ATOM 548 C CA . PRO A 1 73 ? -4.326 6.574 -9.357 1.00 95.88 73 PRO A CA 1
ATOM 549 C C . PRO A 1 73 ? -3.716 5.431 -8.531 1.00 95.88 73 PRO A C 1
ATOM 551 O O . PRO A 1 73 ? -3.223 4.443 -9.072 1.00 95.88 73 PRO A O 1
ATOM 554 N N . LEU A 1 74 ? -3.769 5.534 -7.201 1.00 97.12 74 LEU A N 1
ATOM 555 C CA . LEU A 1 74 ? -3.112 4.568 -6.305 1.00 97.12 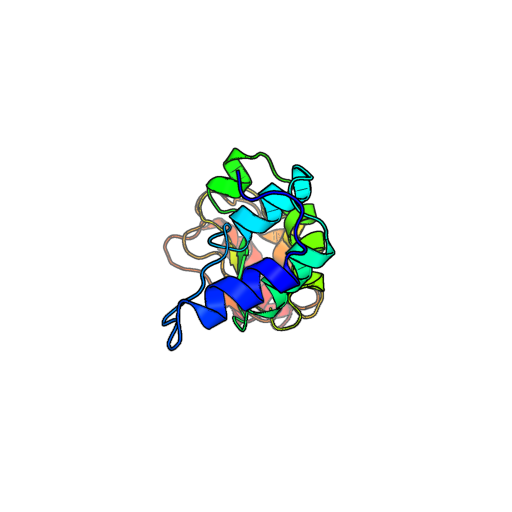74 LEU A CA 1
ATOM 556 C C . LEU A 1 74 ? -3.688 3.145 -6.409 1.00 97.12 74 LEU A C 1
ATOM 558 O O . LEU A 1 74 ? -2.960 2.172 -6.211 1.00 97.12 74 LEU A O 1
ATOM 562 N N . ALA A 1 75 ? -4.971 3.017 -6.766 1.00 96.56 75 ALA A N 1
ATOM 563 C CA . ALA A 1 75 ? -5.586 1.725 -7.066 1.00 96.56 75 ALA A CA 1
ATOM 564 C C . ALA A 1 75 ? -4.915 1.048 -8.273 1.00 96.56 75 ALA A C 1
ATOM 566 O O . ALA A 1 75 ? -4.525 -0.111 -8.174 1.00 96.56 75 ALA A O 1
ATOM 567 N N . GLU A 1 76 ? -4.691 1.785 -9.366 1.00 96.94 76 GLU A N 1
ATOM 568 C CA . GLU A 1 76 ? -4.034 1.281 -10.583 1.00 96.94 76 GLU A CA 1
ATOM 569 C C . GLU A 1 76 ? -2.571 0.896 -10.319 1.00 96.94 76 GLU A C 1
ATOM 571 O O . GLU A 1 76 ? -2.097 -0.148 -10.778 1.00 96.94 76 GLU A O 1
ATOM 576 N N . TYR A 1 77 ? -1.874 1.697 -9.507 1.00 97.38 77 TYR A N 1
ATOM 577 C CA . TYR A 1 77 ? -0.521 1.387 -9.048 1.00 97.38 77 TYR A CA 1
ATOM 578 C C . TYR A 1 77 ? -0.472 0.032 -8.325 1.00 97.38 77 TYR A C 1
ATOM 580 O O . TYR A 1 77 ? 0.332 -0.841 -8.667 1.00 97.38 77 TYR A O 1
ATOM 588 N N . CYS A 1 78 ? -1.383 -0.184 -7.371 1.00 97.38 78 CYS A N 1
ATOM 589 C CA . CYS A 1 78 ? -1.477 -1.441 -6.630 1.00 97.38 78 CYS A CA 1
ATOM 590 C C . CYS A 1 78 ? -1.897 -2.613 -7.528 1.00 97.38 78 CYS A C 1
ATOM 592 O O . CYS A 1 78 ? -1.293 -3.682 -7.455 1.00 97.38 78 CYS A O 1
ATOM 594 N N . GLU A 1 79 ? -2.897 -2.428 -8.392 1.00 96.88 79 GLU A N 1
ATOM 595 C CA . GLU A 1 79 ? -3.378 -3.449 -9.333 1.00 96.88 79 GLU A CA 1
ATOM 596 C C . GLU A 1 79 ? -2.294 -3.895 -10.318 1.00 96.88 79 GLU A C 1
ATOM 598 O O . GLU A 1 79 ? -2.253 -5.065 -10.696 1.00 96.88 79 GLU A O 1
ATOM 603 N N . THR A 1 80 ? -1.383 -2.994 -10.686 1.00 97.12 80 THR A N 1
ATOM 604 C CA . THR A 1 80 ? -0.263 -3.300 -11.579 1.00 97.12 80 THR A CA 1
ATOM 605 C C . THR A 1 80 ? 0.869 -4.018 -10.849 1.00 97.12 80 THR A C 1
ATOM 607 O O . THR A 1 80 ? 1.341 -5.061 -11.305 1.00 97.12 80 THR A O 1
ATOM 610 N N . LEU A 1 81 ? 1.330 -3.478 -9.716 1.00 96.38 81 LEU A N 1
ATOM 611 C CA . LEU A 1 81 ? 2.536 -3.985 -9.058 1.00 96.38 81 LEU A CA 1
ATOM 612 C C . LEU A 1 81 ? 2.284 -5.206 -8.185 1.00 96.38 81 LEU A C 1
ATOM 614 O O . LEU A 1 81 ? 3.121 -6.109 -8.152 1.00 96.38 81 LEU A O 1
ATOM 618 N N . LEU A 1 82 ? 1.150 -5.281 -7.485 1.00 96.50 82 LEU A N 1
ATOM 619 C CA . LEU A 1 82 ? 0.905 -6.387 -6.565 1.00 96.50 82 LEU A CA 1
ATOM 620 C C . LEU A 1 82 ? 0.973 -7.743 -7.285 1.00 96.50 82 LEU A C 1
ATOM 622 O O . LEU A 1 82 ? 1.690 -8.615 -6.789 1.00 96.50 82 LEU A O 1
ATOM 626 N N . PRO A 1 83 ? 0.329 -7.988 -8.442 1.00 96.06 83 PRO A N 1
ATOM 627 C CA . PRO A 1 83 ? 0.467 -9.266 -9.148 1.00 96.06 83 PRO A CA 1
ATOM 628 C C . PRO A 1 83 ? 1.917 -9.674 -9.452 1.00 96.06 83 PRO A C 1
ATOM 630 O O . PRO A 1 83 ? 2.213 -10.868 -9.488 1.00 96.06 83 PRO A O 1
ATOM 633 N N . LEU A 1 84 ? 2.819 -8.702 -9.620 1.00 95.75 84 LEU A N 1
ATOM 634 C CA . LEU A 1 84 ? 4.246 -8.909 -9.885 1.00 95.75 84 LEU A CA 1
ATOM 635 C C . LEU A 1 84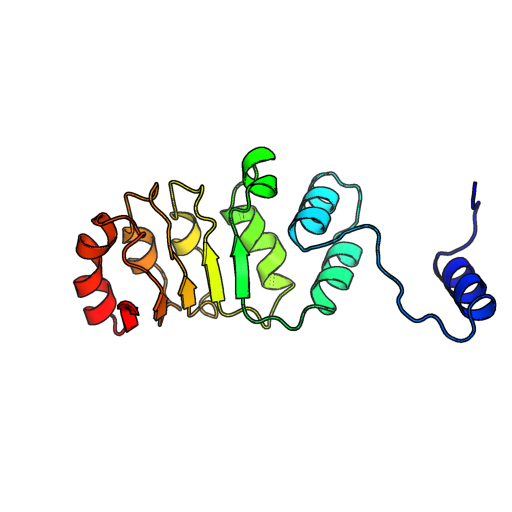 ? 5.081 -9.099 -8.608 1.00 95.75 84 LEU A C 1
ATOM 637 O O . LEU A 1 84 ? 6.220 -9.555 -8.687 1.00 95.75 84 LEU A O 1
ATOM 641 N N . LEU A 1 85 ? 4.511 -8.787 -7.442 1.00 95.38 85 LEU A N 1
ATOM 642 C CA . LEU A 1 85 ? 5.144 -8.827 -6.125 1.00 95.38 85 LEU A CA 1
ATOM 643 C C . LEU A 1 85 ? 4.412 -9.810 -5.189 1.00 95.38 85 LEU A C 1
ATOM 645 O O . LEU A 1 85 ? 3.755 -9.398 -4.230 1.00 95.38 85 LEU A O 1
ATOM 649 N N . PRO A 1 86 ? 4.483 -11.132 -5.442 1.00 93.62 86 PRO A N 1
ATOM 650 C CA . PRO A 1 86 ? 3.692 -12.122 -4.710 1.00 93.62 86 PRO A CA 1
ATOM 651 C C . PRO A 1 86 ? 4.072 -12.267 -3.230 1.00 93.62 86 PRO A C 1
ATOM 653 O O . PRO A 1 86 ? 3.266 -12.781 -2.459 1.00 93.62 86 PRO A O 1
ATOM 656 N N . THR A 1 87 ? 5.271 -11.827 -2.840 1.00 94.50 87 THR A N 1
ATOM 657 C CA . THR A 1 87 ? 5.774 -11.846 -1.458 1.00 94.50 87 THR A CA 1
ATOM 658 C C . THR A 1 87 ? 5.275 -10.670 -0.619 1.00 94.50 87 THR A C 1
ATOM 660 O O . THR A 1 87 ? 5.421 -10.693 0.601 1.00 94.50 87 THR A O 1
ATOM 663 N N . VAL A 1 88 ? 4.671 -9.652 -1.244 1.00 97.19 88 VAL A N 1
ATOM 664 C CA . VAL A 1 88 ? 4.153 -8.480 -0.536 1.00 97.19 88 VAL A CA 1
ATOM 665 C C . VAL A 1 88 ? 2.869 -8.827 0.202 1.00 97.19 88 VAL A C 1
ATOM 667 O O . VAL A 1 88 ? 1.867 -9.225 -0.397 1.00 97.19 88 VAL A O 1
ATOM 670 N N . THR A 1 89 ? 2.906 -8.610 1.511 1.00 98.06 89 THR A N 1
ATOM 671 C CA . THR A 1 89 ? 1.791 -8.804 2.445 1.00 98.06 89 THR A CA 1
ATOM 672 C C . THR A 1 89 ? 1.489 -7.545 3.259 1.00 98.06 89 THR A C 1
ATOM 674 O O . THR A 1 89 ? 0.476 -7.496 3.959 1.00 98.06 89 THR A O 1
ATOM 677 N N . ARG A 1 90 ? 2.338 -6.517 3.153 1.00 98.19 90 ARG A N 1
ATOM 678 C CA . ARG A 1 90 ? 2.241 -5.251 3.878 1.00 98.19 90 ARG A CA 1
ATOM 679 C C . ARG A 1 90 ? 2.220 -4.063 2.916 1.00 98.19 90 ARG A C 1
ATOM 681 O O . ARG A 1 90 ? 2.979 -4.037 1.949 1.00 98.19 90 ARG A O 1
ATOM 688 N N . ILE A 1 91 ? 1.383 -3.073 3.209 1.00 98.31 91 ILE A N 1
ATOM 689 C CA . ILE A 1 91 ? 1.354 -1.782 2.513 1.00 98.31 91 ILE A CA 1
ATOM 690 C C . ILE A 1 91 ? 1.798 -0.682 3.472 1.00 98.31 91 ILE A C 1
ATOM 692 O O . ILE A 1 91 ? 1.202 -0.531 4.535 1.00 98.31 91 ILE A O 1
ATOM 696 N N . ASP A 1 92 ? 2.805 0.092 3.072 1.00 97.75 92 ASP A N 1
ATOM 697 C CA . ASP A 1 92 ? 3.232 1.303 3.775 1.00 97.75 92 ASP A CA 1
ATOM 698 C C . ASP A 1 92 ? 2.627 2.524 3.084 1.00 97.75 92 ASP A C 1
ATOM 700 O O . ASP A 1 92 ? 2.989 2.852 1.949 1.00 97.75 92 ASP A O 1
ATOM 704 N N . VAL A 1 93 ? 1.694 3.198 3.752 1.00 97.88 93 VAL A N 1
ATOM 705 C CA . VAL A 1 93 ? 0.983 4.347 3.190 1.00 97.88 93 VAL A CA 1
ATOM 706 C C . VAL A 1 93 ? 1.832 5.608 3.340 1.00 97.88 93 VAL A C 1
ATOM 708 O O . VAL A 1 93 ? 2.278 5.977 4.426 1.00 97.88 93 VAL A O 1
ATOM 711 N N . GLY A 1 94 ? 2.075 6.296 2.227 1.00 96.00 94 GLY A N 1
ATOM 712 C CA . GLY A 1 94 ? 2.793 7.560 2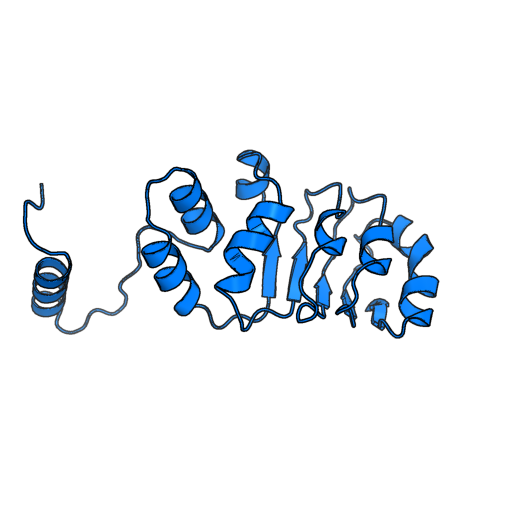.207 1.00 96.00 94 GLY A CA 1
ATOM 713 C C . GLY A 1 94 ? 2.041 8.664 2.950 1.00 96.00 94 GLY A C 1
ATOM 714 O O . GLY A 1 94 ? 0.855 8.894 2.737 1.00 96.00 94 GLY A O 1
ATOM 715 N N . THR A 1 95 ? 2.761 9.411 3.784 1.00 95.25 95 THR A N 1
ATOM 716 C CA . THR A 1 95 ? 2.194 10.402 4.717 1.00 95.25 95 THR A CA 1
ATOM 717 C C . THR A 1 95 ? 1.505 11.601 4.059 1.00 95.25 95 THR A C 1
ATOM 719 O O . THR A 1 95 ? 0.807 12.352 4.740 1.00 95.25 95 THR A O 1
ATOM 722 N N . ALA A 1 96 ? 1.723 11.807 2.757 1.00 93.81 96 ALA A N 1
ATOM 723 C CA . ALA A 1 96 ? 1.167 12.920 1.993 1.00 93.81 96 ALA A CA 1
ATOM 724 C C . ALA A 1 96 ? -0.242 12.642 1.441 1.00 93.81 96 ALA A C 1
ATOM 726 O O . ALA A 1 96 ? -0.891 13.578 0.979 1.00 93.81 96 ALA A O 1
ATOM 727 N N . VAL A 1 97 ? -0.716 11.392 1.483 1.00 95.00 97 VAL A N 1
ATOM 728 C CA . VAL A 1 97 ? -2.045 11.035 0.974 1.00 95.00 97 VAL A CA 1
ATOM 729 C C . VAL A 1 97 ? -3.148 11.482 1.935 1.00 95.00 97 VAL A C 1
ATOM 731 O O . VAL A 1 97 ? -2.986 11.444 3.156 1.00 95.00 97 VAL A O 1
ATOM 734 N N . ASP A 1 98 ? -4.282 11.900 1.386 1.00 94.88 98 ASP A N 1
ATOM 735 C CA . ASP A 1 98 ? -5.470 12.331 2.129 1.00 94.88 98 ASP A CA 1
ATOM 736 C C . ASP A 1 98 ? -6.612 11.300 2.123 1.00 94.88 98 ASP A C 1
ATOM 738 O O . ASP A 1 98 ? -7.575 11.437 2.876 1.00 94.88 98 ASP A O 1
ATOM 742 N N . THR A 1 99 ? -6.496 10.246 1.313 1.00 96.06 99 THR A N 1
ATOM 743 C CA . THR A 1 99 ? -7.525 9.219 1.111 1.00 96.06 99 THR A CA 1
ATOM 744 C C . THR A 1 99 ? -6.909 7.824 0.973 1.00 96.06 99 THR A C 1
ATOM 746 O O . THR A 1 99 ? -5.819 7.642 0.423 1.00 96.06 99 THR A O 1
ATOM 749 N N . ILE A 1 100 ? -7.624 6.810 1.466 1.00 97.62 100 ILE A N 1
ATOM 750 C CA . ILE A 1 100 ? -7.222 5.394 1.383 1.00 97.62 100 ILE A CA 1
ATOM 751 C C . ILE A 1 100 ? -8.342 4.494 0.852 1.00 97.62 100 ILE A C 1
ATOM 753 O O . ILE A 1 100 ? -8.375 3.302 1.137 1.00 97.62 100 ILE A O 1
ATOM 757 N N . ASP A 1 101 ? -9.254 5.038 0.045 1.00 97.31 101 ASP A N 1
ATOM 758 C CA . ASP A 1 101 ? -10.387 4.291 -0.528 1.00 97.31 101 ASP A CA 1
ATOM 759 C C . ASP A 1 101 ? -9.930 3.079 -1.353 1.00 97.31 101 ASP A C 1
ATOM 761 O O . ASP A 1 101 ? -10.560 2.021 -1.345 1.00 97.31 101 ASP A O 1
ATOM 765 N N . TRP A 1 102 ? -8.770 3.203 -2.001 1.00 96.88 102 TRP A N 1
ATOM 766 C CA . TRP A 1 102 ? -8.111 2.137 -2.754 1.00 96.88 102 TRP A CA 1
ATOM 767 C C . TRP A 1 102 ? -7.683 0.948 -1.877 1.00 96.88 102 TRP A C 1
ATOM 769 O O . TRP A 1 102 ? -7.522 -0.154 -2.395 1.00 96.88 102 TRP A O 1
ATOM 779 N N . CYS A 1 103 ? -7.560 1.107 -0.553 1.00 97.38 103 CYS A N 1
ATOM 780 C CA . CYS A 1 103 ? -7.283 -0.023 0.334 1.00 97.38 103 CYS A CA 1
ATOM 781 C C . CYS A 1 103 ? -8.393 -1.082 0.275 1.00 97.38 103 CYS A C 1
ATOM 783 O O . CYS A 1 103 ? -8.114 -2.273 0.406 1.00 97.38 103 CYS A O 1
ATOM 785 N N . ALA A 1 104 ? -9.644 -0.680 0.022 1.00 96.12 104 ALA A N 1
ATOM 786 C CA . ALA A 1 104 ? -10.782 -1.594 -0.040 1.00 96.12 104 ALA A CA 1
ATOM 787 C C . ALA A 1 104 ? -10.687 -2.621 -1.186 1.00 96.12 104 ALA A C 1
ATOM 789 O O . ALA A 1 104 ? -11.332 -3.670 -1.115 1.00 96.12 104 ALA A O 1
ATOM 790 N N . THR A 1 105 ? -9.892 -2.344 -2.227 1.00 95.69 105 THR A N 1
ATOM 791 C CA . THR A 1 105 ? -9.704 -3.235 -3.384 1.00 95.69 105 THR A CA 1
ATOM 792 C C . THR A 1 105 ? -8.448 -4.103 -3.283 1.00 95.69 105 THR A C 1
ATOM 794 O O . THR A 1 105 ? -8.208 -4.936 -4.159 1.00 95.69 105 THR A O 1
ATOM 797 N N . LEU A 1 106 ? -7.655 -3.958 -2.214 1.00 97.81 106 LEU A N 1
ATOM 798 C CA . LEU A 1 106 ? -6.420 -4.719 -2.041 1.00 97.81 106 LEU A CA 1
ATOM 799 C C . LEU A 1 106 ? -6.691 -6.232 -1.936 1.00 97.81 106 LEU A C 1
ATOM 801 O O . LEU A 1 106 ? -7.673 -6.659 -1.318 1.00 97.81 106 LEU A O 1
ATOM 805 N N . PRO A 1 107 ? -5.806 -7.074 -2.506 1.00 97.25 107 PRO A N 1
ATOM 806 C CA . PRO A 1 107 ? -5.975 -8.520 -2.474 1.00 97.25 107 PRO A CA 1
ATOM 807 C C . PRO A 1 107 ? -5.864 -9.064 -1.044 1.00 97.25 107 PRO A C 1
ATOM 809 O O . PRO A 1 107 ? -5.105 -8.547 -0.230 1.00 97.25 107 PRO A O 1
ATOM 812 N N . GLU A 1 108 ? -6.555 -10.171 -0.751 1.00 97.69 108 GLU A N 1
ATOM 813 C CA . GLU A 1 108 ? -6.667 -10.736 0.611 1.00 97.69 108 GLU A CA 1
ATOM 814 C C . GLU A 1 108 ? -5.333 -11.158 1.249 1.00 97.69 108 GLU A C 1
ATOM 816 O O . GLU A 1 108 ? -5.259 -11.348 2.459 1.00 97.69 108 GLU A O 1
ATOM 821 N N . ARG A 1 109 ? -4.268 -11.297 0.452 1.00 97.38 109 ARG A N 1
ATOM 822 C CA . ARG A 1 109 ? -2.914 -11.552 0.964 1.00 97.38 109 ARG A CA 1
ATOM 823 C C . ARG A 1 109 ? -2.267 -10.330 1.624 1.00 97.38 109 ARG A C 1
ATOM 825 O O . ARG A 1 109 ? -1.237 -10.484 2.271 1.00 97.38 109 ARG A O 1
ATOM 832 N N . ILE A 1 110 ? -2.817 -9.133 1.418 1.00 98.44 110 ILE A N 1
ATOM 833 C CA . ILE A 1 110 ? -2.396 -7.940 2.147 1.00 98.44 110 ILE A CA 1
ATOM 834 C C . ILE A 1 110 ? -3.048 -7.992 3.520 1.00 98.44 110 ILE A C 1
ATOM 836 O O . ILE A 1 110 ? -4.264 -7.848 3.658 1.00 98.44 110 ILE A O 1
ATOM 840 N N . VAL A 1 111 ? -2.212 -8.229 4.524 1.00 98.56 111 VAL A N 1
ATOM 841 C CA . VAL A 1 111 ? -2.631 -8.446 5.908 1.00 98.56 111 VAL A CA 1
ATOM 842 C C . VAL A 1 111 ? -2.210 -7.305 6.825 1.00 98.56 111 VAL A C 1
ATOM 844 O O . VAL A 1 111 ? -2.821 -7.146 7.876 1.00 98.56 111 VAL A O 1
ATOM 847 N N . VAL A 1 112 ? -1.233 -6.485 6.425 1.00 98.69 112 VAL A N 1
ATOM 848 C CA . VAL A 1 112 ? -0.778 -5.324 7.203 1.00 98.69 112 VAL A CA 1
ATOM 849 C C . VAL A 1 112 ? -0.950 -4.041 6.398 1.00 98.69 112 VAL A C 1
ATOM 851 O O . VAL A 1 112 ? -0.541 -3.979 5.236 1.00 98.69 112 VAL A O 1
ATOM 854 N N . VAL A 1 113 ? -1.505 -3.007 7.026 1.00 98.62 113 VAL A N 1
ATOM 855 C CA . VAL A 1 113 ? -1.496 -1.638 6.496 1.00 98.62 113 VAL A CA 1
ATOM 856 C C . VAL A 1 113 ? -0.878 -0.709 7.531 1.00 98.62 113 VAL A C 1
ATOM 858 O O . VAL A 1 113 ? -1.378 -0.589 8.646 1.00 98.62 113 VAL A O 1
ATOM 861 N N . ASP A 1 114 ? 0.210 -0.052 7.153 1.00 98.25 114 ASP A N 1
ATOM 862 C CA . ASP A 1 114 ? 0.896 0.940 7.969 1.00 98.25 114 ASP A CA 1
ATOM 863 C C . ASP A 1 114 ? 0.461 2.345 7.534 1.00 98.25 114 ASP A C 1
ATOM 865 O O . ASP A 1 114 ? 0.665 2.749 6.389 1.00 98.25 114 ASP A O 1
ATOM 869 N N . VAL A 1 115 ? -0.175 3.071 8.455 1.00 98.00 115 VAL A N 1
ATOM 870 C CA . VAL A 1 115 ? -0.629 4.462 8.293 1.00 98.00 115 VAL A CA 1
ATOM 871 C C . VAL A 1 115 ? 0.126 5.414 9.226 1.00 98.00 115 VAL A C 1
ATOM 873 O O . VAL A 1 115 ? -0.352 6.511 9.530 1.00 98.00 115 VAL A O 1
ATOM 876 N N . ILE A 1 116 ? 1.317 5.024 9.691 1.00 96.50 116 ILE A N 1
ATOM 877 C CA . ILE A 1 116 ? 2.141 5.823 10.597 1.00 96.50 116 ILE A CA 1
ATOM 878 C C . ILE A 1 116 ? 2.364 7.220 10.013 1.00 96.50 116 ILE A C 1
ATOM 880 O O . ILE A 1 116 ? 2.805 7.401 8.880 1.00 96.50 116 ILE A O 1
ATOM 884 N N . ALA A 1 117 ? 2.085 8.233 10.838 1.00 95.44 117 ALA A N 1
ATOM 885 C CA . ALA A 1 117 ? 2.258 9.647 10.503 1.00 95.44 117 ALA A CA 1
ATOM 886 C C . ALA A 1 117 ? 1.386 10.165 9.337 1.00 95.44 117 ALA A C 1
ATOM 888 O O . ALA A 1 117 ? 1.635 11.262 8.829 1.00 95.44 117 ALA A O 1
ATOM 889 N N . CYS A 1 118 ? 0.334 9.438 8.948 1.00 96.88 118 CYS A N 1
ATOM 890 C CA . CYS A 1 118 ? -0.672 9.932 8.009 1.00 96.88 118 CYS A CA 1
ATOM 891 C C . CYS A 1 118 ? -1.620 10.924 8.705 1.00 96.88 118 CYS A C 1
ATOM 893 O O . CYS A 1 118 ? -2.557 10.527 9.395 1.00 96.88 118 CYS A O 1
ATOM 895 N N . LYS A 1 119 ? -1.369 12.229 8.533 1.00 96.44 119 LYS A N 1
ATOM 896 C CA . LYS A 1 119 ? -2.139 13.326 9.170 1.00 96.44 119 LYS A CA 1
ATOM 897 C C . LYS A 1 119 ? -3.294 13.861 8.323 1.00 96.44 119 LYS A C 1
ATOM 899 O O . LYS A 1 119 ? -4.179 14.549 8.834 1.00 96.44 119 LYS A O 1
ATOM 904 N N . SER A 1 120 ? -3.240 13.609 7.020 1.00 96.19 120 SER A N 1
ATOM 905 C CA . SER A 1 120 ? -4.199 14.157 6.060 1.00 96.19 120 SER A CA 1
ATOM 906 C C . SER A 1 120 ? -5.409 13.247 5.857 1.00 96.19 120 SER A C 1
ATOM 908 O O . SER A 1 120 ? -6.467 13.749 5.494 1.00 96.19 120 SER A O 1
ATOM 910 N N . ILE A 1 121 ? -5.283 11.946 6.148 1.00 97.38 121 ILE A N 1
ATOM 911 C CA . ILE A 1 121 ? -6.383 10.978 6.065 1.00 97.38 121 ILE A CA 1
ATOM 912 C C . ILE A 1 121 ? -7.417 11.289 7.148 1.00 97.38 121 ILE A C 1
ATOM 914 O O . ILE A 1 121 ? -7.087 11.318 8.331 1.00 97.38 121 ILE A O 1
ATOM 918 N N . LYS A 1 122 ? -8.665 11.532 6.734 1.00 96.75 122 LYS A N 1
ATOM 919 C CA . LYS A 1 122 ? -9.801 11.799 7.642 1.00 96.75 122 LYS A CA 1
ATOM 920 C C . LYS A 1 122 ? -10.815 10.667 7.709 1.00 96.75 122 LYS A C 1
ATOM 922 O O . LYS A 1 122 ? -11.645 10.647 8.614 1.00 96.75 122 LYS A O 1
ATOM 927 N N . ASP A 1 123 ? -10.758 9.753 6.748 1.00 97.81 123 ASP A N 1
ATOM 928 C CA . ASP A 1 123 ? -11.635 8.597 6.674 1.00 97.81 123 ASP A CA 1
ATOM 929 C C . ASP A 1 123 ? -10.803 7.313 6.624 1.00 97.81 123 ASP A C 1
ATOM 931 O O . ASP A 1 123 ? -10.118 7.023 5.644 1.00 97.81 123 ASP A O 1
ATOM 935 N N . PHE A 1 124 ? -10.867 6.550 7.715 1.00 98.38 124 PHE A N 1
ATOM 936 C CA . PHE A 1 124 ? -10.220 5.246 7.845 1.00 98.38 124 PHE A CA 1
ATOM 937 C C . PHE A 1 124 ? -11.201 4.076 7.669 1.00 98.38 124 PHE A C 1
ATOM 939 O O . PHE A 1 124 ? -10.814 2.914 7.813 1.00 98.38 124 PHE A O 1
ATOM 946 N N . THR A 1 125 ? -12.467 4.341 7.325 1.00 98.31 125 THR A N 1
ATOM 947 C CA . THR A 1 125 ? -13.458 3.289 7.057 1.00 98.31 125 THR A CA 1
ATOM 948 C C . THR A 1 125 ? -13.098 2.349 5.898 1.00 98.31 125 THR A C 1
ATOM 950 O O . THR A 1 125 ? -13.488 1.181 5.994 1.00 98.31 125 THR A O 1
ATOM 953 N N . PRO A 1 126 ? -12.292 2.724 4.876 1.00 98.38 126 PRO A N 1
ATOM 954 C CA . PRO A 1 126 ? -11.841 1.768 3.860 1.00 98.38 126 PRO A CA 1
ATOM 955 C C . PRO A 1 126 ? -11.093 0.552 4.426 1.00 98.38 126 PRO A C 1
ATOM 957 O O . PRO A 1 126 ? -11.218 -0.551 3.891 1.00 98.38 126 PRO A O 1
ATOM 960 N N . LEU A 1 127 ? -10.392 0.698 5.559 1.00 98.44 127 LEU A N 1
ATOM 961 C CA . LEU A 1 127 ? -9.733 -0.425 6.242 1.00 98.44 127 LEU A CA 1
ATOM 962 C C . LEU A 1 127 ? -10.742 -1.483 6.712 1.00 98.44 127 LEU A C 1
ATOM 964 O O . LEU A 1 127 ? -10.452 -2.677 6.709 1.00 98.44 127 LEU A O 1
ATOM 968 N N . LEU A 1 128 ? -11.963 -1.069 7.060 1.00 98.19 128 LEU A N 1
ATOM 969 C CA . LEU A 1 128 ? -13.034 -1.983 7.455 1.00 98.19 128 LEU A CA 1
ATOM 970 C C . LEU A 1 128 ? -13.541 -2.823 6.280 1.00 98.19 128 LEU A C 1
ATOM 972 O O . LEU A 1 128 ? -14.116 -3.884 6.516 1.00 98.19 128 LEU A O 1
ATOM 976 N N . ALA A 1 129 ? -13.346 -2.395 5.032 1.00 97.81 129 ALA A N 1
ATOM 977 C CA . ALA A 1 129 ? -13.754 -3.156 3.852 1.00 97.81 129 ALA A CA 1
ATOM 978 C C . ALA A 1 129 ? -12.736 -4.243 3.464 1.00 97.81 129 ALA A C 1
ATOM 980 O O . ALA A 1 129 ? -13.091 -5.207 2.782 1.00 97.81 129 ALA A O 1
ATOM 981 N N . MET A 1 130 ? -11.491 -4.136 3.940 1.00 98.00 130 MET A N 1
ATOM 982 C CA . MET A 1 130 ? -10.440 -5.104 3.646 1.00 98.00 130 MET A CA 1
ATOM 983 C C . MET A 1 130 ? -10.750 -6.473 4.262 1.00 98.00 130 MET A C 1
ATOM 985 O O . MET A 1 130 ? -10.942 -6.617 5.470 1.00 98.00 130 MET A O 1
ATOM 989 N N . LYS A 1 131 ? -10.762 -7.512 3.424 1.00 96.00 131 LYS A N 1
ATOM 990 C CA . LYS A 1 131 ? -10.990 -8.903 3.856 1.00 96.00 131 LYS A CA 1
ATOM 991 C C . LYS A 1 131 ? -9.728 -9.552 4.439 1.00 96.00 131 LYS A C 1
ATOM 993 O O . LYS A 1 131 ? -9.798 -10.338 5.386 1.00 96.00 131 LYS A O 1
ATOM 998 N N . GLY A 1 132 ? -8.576 -9.213 3.862 1.00 96.56 132 GLY A N 1
ATOM 999 C CA . GLY A 1 132 ? -7.267 -9.750 4.237 1.00 96.56 132 GLY A CA 1
ATOM 1000 C C . GLY A 1 132 ? -6.662 -9.136 5.493 1.00 96.56 132 GLY A C 1
ATOM 1001 O O . GLY A 1 132 ? -5.833 -9.773 6.131 1.00 96.56 132 GLY A O 1
ATOM 1002 N N . LEU A 1 133 ? -7.103 -7.936 5.878 1.00 98.62 133 LEU A N 1
ATOM 1003 C CA . LEU A 1 133 ? -6.476 -7.144 6.933 1.00 98.62 133 LEU A CA 1
ATOM 1004 C C . LEU A 1 133 ? -6.446 -7.894 8.272 1.00 98.62 133 LEU A C 1
ATOM 1006 O O . LEU A 1 133 ? -7.441 -8.492 8.690 1.00 98.62 133 LEU A O 1
ATOM 1010 N N . ARG A 1 134 ? -5.285 -7.869 8.922 1.00 98.44 134 ARG A N 1
ATOM 1011 C CA . ARG A 1 134 ? -5.005 -8.460 10.237 1.00 98.44 134 ARG A CA 1
ATOM 1012 C C . ARG A 1 134 ? -4.333 -7.471 11.168 1.00 98.44 134 ARG A C 1
ATOM 1014 O O . ARG A 1 134 ? -4.613 -7.522 12.355 1.00 98.44 134 ARG A O 1
ATOM 1021 N N . GLU A 1 135 ? -3.520 -6.564 10.639 1.00 98.62 135 GLU A N 1
ATOM 1022 C CA . GLU A 1 135 ? -2.810 -5.565 11.428 1.00 98.62 135 GLU A CA 1
ATOM 1023 C C . GLU A 1 135 ? -2.930 -4.179 10.792 1.00 98.62 135 GLU A C 1
ATOM 1025 O O . GLU A 1 135 ? -2.771 -4.017 9.579 1.00 98.62 135 GLU A O 1
ATOM 1030 N N . VAL A 1 136 ? -3.182 -3.172 11.623 1.00 98.56 136 VAL A N 1
ATOM 1031 C CA . VAL A 1 136 ? -3.051 -1.758 11.263 1.00 98.56 136 VAL A CA 1
ATOM 1032 C C . VAL A 1 136 ? -1.993 -1.150 12.162 1.00 98.56 136 VAL A C 1
ATOM 1034 O O . VAL A 1 136 ? -2.167 -1.148 13.379 1.00 98.56 136 VAL A O 1
ATOM 1037 N N . HIS A 1 137 ? -0.909 -0.655 11.571 1.00 98.38 137 HIS A N 1
ATOM 1038 C CA . HIS A 1 137 ? 0.153 0.024 12.313 1.00 98.38 137 HIS A CA 1
ATOM 1039 C C . HIS A 1 137 ? -0.079 1.531 12.250 1.00 98.38 137 HIS A C 1
ATOM 1041 O O . HIS A 1 137 ? -0.296 2.088 11.171 1.00 98.38 137 HIS A O 1
ATOM 1047 N N . TYR A 1 138 ? -0.053 2.193 13.401 1.00 97.75 138 TYR A N 1
ATOM 1048 C CA . TYR A 1 138 ? -0.208 3.638 13.508 1.00 97.75 138 TYR A CA 1
ATOM 1049 C C . TYR A 1 138 ? 0.737 4.215 14.566 1.00 97.75 138 TYR A C 1
ATOM 1051 O O . TYR A 1 138 ? 1.487 3.525 15.244 1.00 97.75 138 TYR A O 1
ATOM 1059 N N . SER A 1 139 ? 0.766 5.536 14.664 1.00 95.88 139 SER A N 1
ATOM 1060 C CA . SER A 1 139 ? 1.530 6.246 15.693 1.00 95.88 139 SER A CA 1
ATOM 1061 C C . SER A 1 139 ? 0.752 7.439 16.222 1.00 95.88 139 SER A C 1
ATOM 1063 O O . SER A 1 139 ? -0.215 7.873 15.596 1.00 95.88 139 SER A O 1
ATOM 1065 N N . GLU A 1 140 ? 1.239 8.055 17.300 1.00 93.44 140 GLU A N 1
ATOM 1066 C CA . GLU A 1 140 ? 0.704 9.315 17.846 1.00 93.44 140 GLU A CA 1
ATOM 1067 C C . GLU A 1 140 ? 0.662 10.462 16.819 1.00 93.44 140 GLU A C 1
ATOM 1069 O O . GLU A 1 140 ? -0.046 11.449 17.000 1.00 93.44 140 GLU A O 1
ATOM 1074 N N . SER A 1 141 ? 1.432 10.354 15.730 1.00 94.62 141 SER A N 1
ATOM 1075 C CA . SER A 1 141 ? 1.426 11.323 14.632 1.00 94.62 141 SER A CA 1
ATOM 1076 C C . SER A 1 141 ? 0.373 11.039 13.559 1.00 94.62 141 SER A C 1
ATOM 1078 O O . SER A 1 141 ? 0.302 11.796 12.594 1.00 94.62 141 SER A O 1
ATOM 1080 N N . THR A 1 142 ? -0.394 9.960 13.685 1.00 96.25 142 THR A N 1
ATOM 1081 C CA . THR A 1 142 ? -1.495 9.600 12.776 1.00 96.25 142 THR A CA 1
ATOM 1082 C C . THR A 1 142 ? -2.723 10.427 13.120 1.00 96.25 142 THR A C 1
ATOM 1084 O O . THR A 1 142 ? -2.908 10.818 14.272 1.00 96.25 142 THR A O 1
ATOM 1087 N N . ASP A 1 143 ? -3.554 10.732 12.128 1.00 97.31 143 ASP A N 1
ATOM 1088 C CA . ASP A 1 143 ? -4.746 11.530 12.373 1.00 97.31 143 ASP A CA 1
ATOM 1089 C C . ASP A 1 143 ? -5.692 10.864 13.403 1.00 97.31 143 ASP A C 1
ATOM 1091 O O . ASP A 1 143 ? -5.996 9.673 13.274 1.00 97.31 143 ASP A O 1
ATOM 1095 N N . PRO A 1 144 ? -6.206 11.613 14.402 1.00 96.56 144 PRO A N 1
ATOM 1096 C CA . PRO A 1 144 ? -7.089 11.065 15.434 1.00 96.56 144 PRO A CA 1
ATOM 1097 C C . PRO A 1 144 ? -8.401 10.470 14.911 1.00 96.56 144 PRO A C 1
ATOM 1099 O O . PRO A 1 144 ? -9.063 9.740 15.645 1.00 96.56 144 PRO A O 1
ATOM 1102 N N . SER A 1 145 ? -8.810 10.759 13.670 1.00 96.81 145 SER A N 1
ATOM 1103 C CA . SER A 1 145 ? -10.004 10.146 13.074 1.00 96.81 145 SER A CA 1
ATOM 1104 C C . SER A 1 145 ? -9.925 8.617 12.992 1.00 96.81 145 SER A C 1
ATOM 1106 O O . SER A 1 145 ? -10.977 7.971 12.998 1.00 96.81 145 SER A O 1
ATOM 1108 N N . LEU A 1 146 ? -8.725 8.017 13.027 1.00 97.19 146 LEU A N 1
ATOM 1109 C CA . LEU A 1 146 ? -8.549 6.564 13.134 1.00 97.19 146 LEU A CA 1
ATOM 1110 C C . LEU A 1 146 ? -9.266 5.983 14.367 1.00 97.19 146 LEU A C 1
ATOM 1112 O O . LEU A 1 146 ? -9.875 4.918 14.270 1.00 97.19 146 LEU A O 1
ATOM 1116 N N . GLU A 1 147 ? -9.290 6.703 15.495 1.00 96.38 147 GLU A N 1
ATOM 1117 C CA . GLU A 1 147 ? -9.942 6.271 16.746 1.00 96.38 147 GLU A CA 1
ATOM 1118 C C . GLU A 1 147 ? -11.423 5.909 16.547 1.00 96.38 147 GLU A C 1
ATOM 1120 O O . GLU A 1 147 ? -11.951 5.006 17.200 1.00 96.38 147 GLU A O 1
ATOM 1125 N N . SER A 1 148 ? -12.094 6.558 15.588 1.00 96.75 148 SER A N 1
ATOM 1126 C CA . SER A 1 148 ? -13.502 6.289 15.270 1.00 96.75 148 SER A CA 1
ATOM 1127 C C . SER A 1 148 ? -13.753 4.876 14.718 1.00 96.75 148 SER A C 1
ATOM 1129 O O . SER A 1 148 ? -14.867 4.351 14.834 1.00 96.75 148 SER A O 1
ATOM 1131 N N . VAL A 1 149 ? -12.724 4.227 14.157 1.00 97.75 149 VAL A N 1
ATOM 1132 C CA . VAL A 1 149 ? -12.820 2.890 13.552 1.00 97.75 149 VAL A CA 1
ATOM 1133 C C . VAL A 1 149 ? -12.049 1.806 14.312 1.00 97.75 149 VAL A C 1
ATOM 1135 O O . VAL A 1 149 ? -12.289 0.628 14.052 1.00 97.75 149 VAL A O 1
ATOM 1138 N N . ILE A 1 150 ? -11.203 2.142 15.298 1.00 97.94 150 ILE A N 1
ATOM 1139 C CA . ILE A 1 150 ? -10.376 1.160 16.038 1.00 97.94 150 ILE A CA 1
ATOM 1140 C C . ILE A 1 150 ? -11.215 0.034 16.649 1.00 97.94 150 ILE A C 1
ATOM 1142 O O . ILE A 1 150 ? -10.893 -1.142 16.484 1.00 97.94 150 ILE A O 1
ATOM 1146 N N . ASN A 1 151 ? -12.313 0.362 17.333 1.00 98.06 151 ASN A N 1
ATOM 1147 C CA . ASN A 1 151 ? -13.164 -0.666 17.942 1.00 98.06 151 ASN A CA 1
ATOM 1148 C C . ASN A 1 151 ? -13.821 -1.566 16.887 1.00 98.06 151 ASN A C 1
ATOM 1150 O O . ASN A 1 151 ? -13.995 -2.761 17.114 1.00 98.06 151 ASN A O 1
ATOM 1154 N N . GLN A 1 152 ? -14.153 -1.015 15.718 1.00 98.44 152 GLN A N 1
ATOM 1155 C CA . GLN A 1 152 ? -14.724 -1.785 14.613 1.00 98.44 152 GLN A CA 1
ATOM 1156 C C . GLN A 1 152 ? -13.679 -2.727 13.997 1.00 98.44 152 GLN A C 1
ATOM 1158 O O . GLN A 1 152 ? -13.996 -3.883 13.728 1.00 98.44 152 GLN A O 1
ATOM 1163 N N . LEU A 1 153 ? -12.429 -2.272 13.851 1.00 98.44 153 LEU A N 1
ATOM 1164 C CA . LEU A 1 153 ? -11.296 -3.099 13.425 1.00 98.44 153 LEU A CA 1
ATOM 1165 C C . LEU A 1 153 ? -11.054 -4.252 14.411 1.00 98.44 153 LEU A C 1
ATOM 1167 O O . LEU A 1 153 ? -11.057 -5.418 14.013 1.00 98.44 153 LEU A O 1
ATOM 1171 N N . LYS A 1 154 ? -10.963 -3.953 15.711 1.00 98.25 154 LYS A N 1
ATOM 1172 C CA . LYS A 1 154 ? -10.767 -4.963 16.765 1.00 98.25 154 LYS A CA 1
ATOM 1173 C C . LYS A 1 154 ? -11.899 -5.989 16.814 1.00 98.25 154 LYS A C 1
ATOM 1175 O O . LYS A 1 154 ? -11.636 -7.183 16.921 1.00 98.25 154 LYS A O 1
ATOM 1180 N N . ASN A 1 155 ? -13.152 -5.560 16.645 1.00 97.94 155 ASN A N 1
ATOM 1181 C CA . ASN A 1 155 ? -14.303 -6.469 16.567 1.00 97.94 155 ASN A CA 1
ATOM 1182 C C . ASN A 1 155 ? -14.243 -7.419 15.358 1.00 97.94 155 ASN A C 1
ATOM 1184 O O . ASN A 1 155 ? -14.851 -8.486 15.389 1.00 97.94 155 ASN A O 1
ATOM 1188 N N . LYS A 1 156 ? -13.503 -7.054 14.305 1.00 96.88 156 LYS A N 1
ATOM 1189 C CA . LYS A 1 156 ? -13.222 -7.913 13.147 1.00 96.88 156 LYS A CA 1
ATOM 1190 C C . LYS A 1 156 ? -11.982 -8.798 13.326 1.00 96.88 156 LYS A C 1
ATOM 1192 O O . LYS A 1 156 ? -11.616 -9.504 12.391 1.00 96.88 156 LYS A O 1
ATOM 1197 N N . GLY A 1 157 ? -11.349 -8.776 14.499 1.00 97.44 157 GLY A N 1
ATOM 1198 C CA . GLY A 1 157 ? -10.116 -9.514 14.769 1.00 97.44 157 GLY A CA 1
ATOM 1199 C C . GLY A 1 157 ? -8.869 -8.881 14.149 1.00 97.44 157 GLY A C 1
ATOM 1200 O O . GLY A 1 157 ? -7.887 -9.586 13.949 1.00 97.44 157 GLY A O 1
ATOM 1201 N N . VAL A 1 158 ? -8.913 -7.586 13.819 1.00 98.44 158 VAL A N 1
ATOM 1202 C CA . VAL A 1 158 ? -7.738 -6.823 13.378 1.00 98.44 158 VAL A CA 1
ATOM 1203 C C . VAL A 1 158 ? -7.015 -6.276 14.608 1.00 98.44 158 VAL A C 1
ATOM 1205 O O . VAL A 1 158 ? -7.619 -5.604 15.448 1.00 98.44 158 VAL A O 1
ATOM 1208 N N . GLU A 1 159 ? -5.721 -6.549 14.706 1.00 98.44 159 GLU A N 1
ATOM 1209 C CA . GLU A 1 159 ? -4.828 -5.936 15.680 1.00 98.44 159 GLU A CA 1
ATOM 1210 C C . GLU A 1 159 ? -4.492 -4.508 15.238 1.00 98.44 159 GLU A C 1
ATOM 1212 O O . GLU A 1 159 ? -4.235 -4.240 14.066 1.00 98.44 159 GLU A O 1
ATOM 1217 N N . VAL A 1 160 ? -4.532 -3.566 16.176 1.00 97.12 160 VAL A N 1
ATOM 1218 C CA . VAL A 1 160 ? -4.214 -2.158 15.915 1.00 97.12 160 VAL A CA 1
ATOM 1219 C C . VAL A 1 160 ? -3.055 -1.799 16.836 1.00 97.12 160 VAL A C 1
ATOM 1221 O O . VAL A 1 160 ? -3.244 -1.824 18.058 1.00 97.12 160 VAL A O 1
ATOM 1224 N N . LEU A 1 161 ? -1.881 -1.569 16.241 1.00 93.12 161 LEU A N 1
ATOM 1225 C CA . LEU A 1 161 ? -0.566 -1.511 16.893 1.00 93.12 161 LEU A CA 1
ATOM 1226 C C . LEU A 1 161 ? 0.119 -0.159 16.692 1.00 93.12 161 LEU A C 1
ATOM 1228 O O . LEU A 1 161 ? 0.021 0.387 15.570 1.00 93.12 161 LEU A O 1
#

Organism: NCBI:txid59799

Radius of gyration: 19.32 Å; chains: 1; bounding box: 50×26×51 Å

Foldseek 3Di:
DPDDDDPVVVVVVVCVVCVPPPDDDDPADDLLSLVVCPVVVVDDLVVSLVVLVVDPDQEDEFDDPSCVVVVHDRLVSQVSNCVSNVSHQEYEYDQPDQDDLSLLVHDLSNAEYEQELNANHQDPCSLLNRNNHAEYEYDPNGHPSVVVCVVVCVVVNHHYD

Sequence (161 aa):
MVGGGSVREFLTTIVGLLPEPKCVKGFYRDEDDSYLAYTAGVISHEVLKAFCSWRDCPALRVATPEILAAGVPLAEYCETLLPLLPTVTRIDVGTAVDTIDWCATLPERIVVVDVIACKSIKDFTPLLAMKGLREVHYSESTDPSLESVINQLKNKGVEVL